Protein AF-A0A1W9SLX1-F1 (afdb_monomer)

Structure (mmCIF, N/CA/C/O backbone):
data_AF-A0A1W9SLX1-F1
#
_entry.id   AF-A0A1W9SLX1-F1
#
loop_
_atom_site.group_PDB
_atom_site.id
_atom_site.type_symbol
_atom_site.label_atom_id
_atom_site.label_alt_id
_atom_site.label_comp_id
_atom_site.label_asym_id
_atom_site.label_entity_id
_atom_site.label_seq_id
_atom_site.pdbx_PDB_ins_code
_atom_site.Cartn_x
_atom_site.Cartn_y
_atom_site.Cartn_z
_atom_sit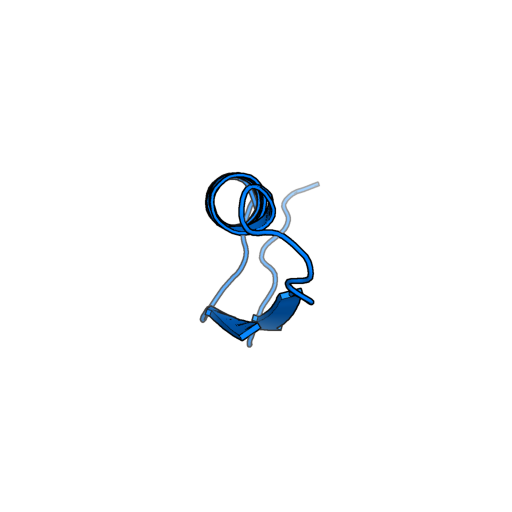e.occupancy
_atom_site.B_iso_or_equiv
_atom_site.auth_seq_id
_atom_site.auth_comp_id
_atom_site.auth_asym_id
_atom_site.auth_atom_id
_atom_site.pdbx_PDB_model_num
ATOM 1 N N . MET A 1 1 ? -8.994 -3.621 4.710 1.00 94.00 1 MET A N 1
ATOM 2 C CA . MET A 1 1 ? -9.287 -2.922 3.448 1.00 94.00 1 MET A CA 1
ATOM 3 C C . MET A 1 1 ? -8.155 -3.179 2.472 1.00 94.00 1 MET A C 1
ATOM 5 O O . MET A 1 1 ? -7.003 -3.111 2.888 1.00 94.00 1 MET A O 1
ATOM 9 N N . LEU A 1 2 ? -8.487 -3.509 1.225 1.00 97.00 2 LEU A N 1
ATOM 10 C CA . LEU A 1 2 ? -7.524 -3.735 0.151 1.00 97.00 2 LEU A CA 1
ATOM 11 C C . LEU A 1 2 ? -7.510 -2.504 -0.759 1.00 97.00 2 LEU A C 1
ATOM 13 O O . LEU A 1 2 ? -8.547 -2.153 -1.315 1.00 97.00 2 LEU A O 1
ATOM 17 N N . LEU A 1 3 ? -6.357 -1.852 -0.870 1.00 97.12 3 LEU A N 1
ATOM 18 C CA . LEU A 1 3 ? -6.104 -0.791 -1.838 1.00 97.12 3 LEU A CA 1
ATOM 19 C C . LEU A 1 3 ? -5.475 -1.426 -3.075 1.00 97.12 3 LEU A C 1
ATOM 21 O O . LEU A 1 3 ? -4.505 -2.176 -2.953 1.00 97.12 3 LEU A O 1
ATOM 25 N N . ILE A 1 4 ? -6.059 -1.161 -4.238 1.00 96.75 4 ILE A N 1
ATOM 26 C CA . ILE A 1 4 ? -5.605 -1.701 -5.518 1.00 96.75 4 ILE A CA 1
ATOM 27 C C . ILE A 1 4 ? -5.230 -0.523 -6.400 1.00 96.75 4 ILE A C 1
ATOM 29 O O . ILE A 1 4 ? -6.036 0.392 -6.556 1.00 96.75 4 ILE A O 1
ATOM 33 N N . ASP A 1 5 ? -4.024 -0.565 -6.951 1.00 95.69 5 ASP A N 1
ATOM 34 C CA . ASP A 1 5 ? -3.505 0.460 -7.854 1.00 95.69 5 ASP A CA 1
ATOM 35 C C . ASP A 1 5 ? -2.821 -0.199 -9.051 1.00 95.69 5 ASP A C 1
ATOM 37 O O . ASP A 1 5 ? -2.248 -1.284 -8.917 1.00 95.69 5 ASP A O 1
ATOM 41 N N . ASP A 1 6 ? -2.865 0.418 -10.226 1.00 96.06 6 ASP A N 1
ATOM 42 C CA . ASP A 1 6 ? -2.232 -0.153 -11.415 1.00 96.06 6 ASP A CA 1
ATOM 43 C C . ASP A 1 6 ? -0.701 -0.079 -11.315 1.00 96.06 6 ASP A C 1
ATOM 45 O O . ASP A 1 6 ? -0.029 -1.111 -11.413 1.00 96.06 6 ASP A O 1
ATOM 49 N N . VAL A 1 7 ? -0.151 1.104 -11.034 1.00 95.88 7 VAL A N 1
ATOM 50 C CA . VAL A 1 7 ? 1.290 1.347 -10.945 1.00 95.88 7 VAL A CA 1
ATOM 51 C C . VAL A 1 7 ? 1.633 2.257 -9.769 1.00 95.88 7 VAL A C 1
ATOM 53 O O . VAL A 1 7 ? 1.312 3.443 -9.757 1.00 95.88 7 VAL A O 1
ATOM 56 N N . ILE A 1 8 ? 2.423 1.748 -8.825 1.00 96.06 8 ILE A N 1
ATOM 57 C CA . ILE A 1 8 ? 3.013 2.585 -7.776 1.00 96.06 8 ILE A CA 1
ATOM 58 C C . ILE A 1 8 ? 4.301 3.225 -8.303 1.00 96.06 8 ILE A C 1
ATOM 60 O O . ILE A 1 8 ? 5.236 2.524 -8.678 1.00 96.06 8 ILE A O 1
ATOM 64 N N . THR A 1 9 ? 4.380 4.558 -8.304 1.00 94.44 9 THR A N 1
ATOM 65 C CA . THR A 1 9 ? 5.602 5.298 -8.676 1.00 94.44 9 THR A CA 1
ATOM 66 C C . THR A 1 9 ? 6.444 5.645 -7.440 1.00 94.44 9 THR A C 1
ATOM 68 O O . THR A 1 9 ? 7.047 4.768 -6.830 1.00 94.44 9 THR A O 1
ATOM 71 N N . THR A 1 10 ? 6.445 6.907 -6.998 1.00 94.62 10 THR A N 1
ATOM 72 C CA . THR A 1 10 ? 7.099 7.348 -5.749 1.00 94.62 10 THR A CA 1
ATOM 73 C C . THR A 1 10 ? 6.374 6.854 -4.495 1.00 94.62 10 THR A C 1
ATOM 75 O O . THR A 1 10 ? 6.906 6.949 -3.393 1.00 94.62 10 THR A O 1
ATOM 78 N N . GLY A 1 11 ? 5.137 6.372 -4.645 1.00 93.75 11 GLY A N 1
ATOM 79 C CA . GLY A 1 11 ? 4.284 5.938 -3.542 1.00 93.75 11 GLY A CA 1
ATOM 80 C C . GLY A 1 11 ? 3.653 7.075 -2.734 1.00 93.75 11 GLY A C 1
ATOM 81 O O . GLY A 1 11 ? 2.909 6.784 -1.802 1.00 93.75 11 GL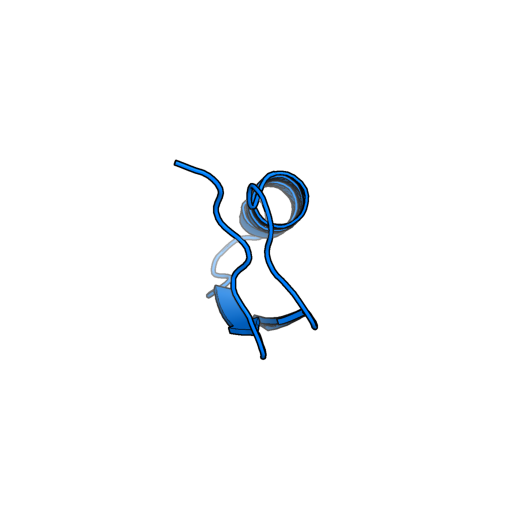Y A O 1
ATOM 82 N N . SER A 1 12 ? 3.877 8.348 -3.086 1.00 95.00 12 SER A N 1
ATOM 83 C CA . SER A 1 12 ? 3.355 9.495 -2.323 1.00 95.00 12 SER A CA 1
ATOM 84 C C . SER A 1 12 ? 1.829 9.484 -2.211 1.00 95.00 12 SER A C 1
ATOM 86 O O . SER A 1 12 ? 1.292 9.633 -1.117 1.00 95.00 12 SER A O 1
ATOM 88 N N . THR A 1 13 ? 1.125 9.222 -3.313 1.00 94.50 13 THR A N 1
ATOM 89 C CA . THR A 1 13 ? -0.341 9.114 -3.3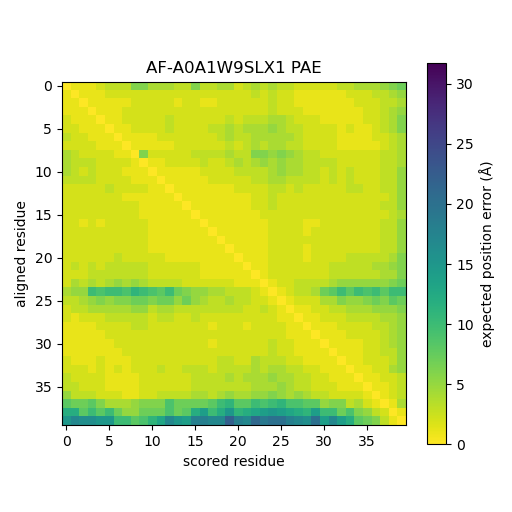14 1.00 94.50 13 THR A CA 1
ATOM 90 C C . THR A 1 1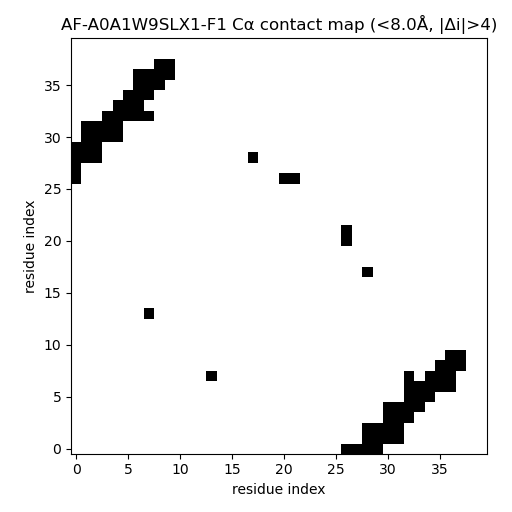3 ? -0.825 7.986 -2.402 1.00 94.50 13 THR A C 1
ATOM 92 O O . THR A 1 13 ? -1.728 8.185 -1.592 1.00 94.50 13 THR A O 1
ATOM 95 N N . MET A 1 14 ? -0.186 6.813 -2.476 1.00 96.19 14 MET A N 1
ATOM 96 C CA . MET A 1 14 ? -0.549 5.657 -1.653 1.00 96.19 14 MET A CA 1
ATOM 97 C C . MET A 1 14 ? -0.326 5.939 -0.160 1.00 96.19 14 MET A C 1
ATOM 99 O O . MET A 1 14 ? -1.161 5.573 0.665 1.00 96.19 14 MET A O 1
ATOM 103 N N . ILE A 1 15 ? 0.758 6.639 0.191 1.00 96.00 15 ILE A N 1
ATOM 104 C CA . ILE A 1 15 ? 1.061 7.048 1.569 1.00 96.00 15 ILE A CA 1
ATOM 105 C C . ILE A 1 15 ? -0.034 7.969 2.120 1.00 96.00 15 ILE A C 1
ATOM 107 O O . ILE A 1 15 ? -0.531 7.730 3.220 1.00 96.00 15 ILE A O 1
ATOM 111 N N . GLU A 1 16 ? -0.467 8.975 1.358 1.00 97.44 16 GLU A N 1
ATOM 112 C CA . GLU A 1 16 ? -1.531 9.890 1.793 1.00 97.44 16 GLU A CA 1
ATOM 113 C C . GLU A 1 16 ? -2.879 9.178 1.985 1.00 97.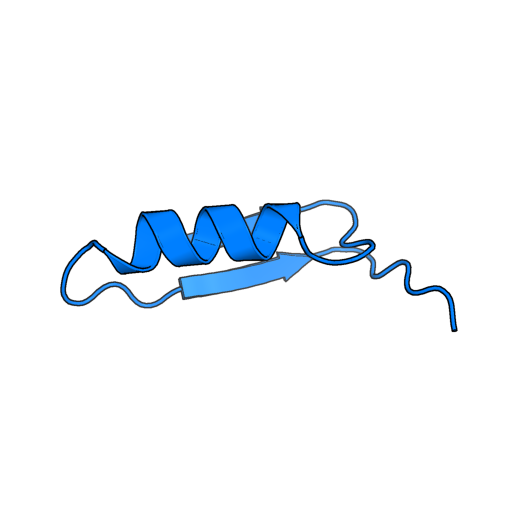44 16 GLU A C 1
ATOM 115 O O . GLU A 1 16 ? -3.588 9.417 2.973 1.00 97.44 16 GLU A O 1
ATOM 120 N N . CYS A 1 17 ? -3.215 8.237 1.097 1.00 95.75 17 CYS A N 1
ATOM 121 C CA . CYS A 1 17 ? -4.391 7.387 1.259 1.00 95.75 17 CYS A CA 1
ATOM 122 C C . CYS A 1 17 ? -4.294 6.552 2.542 1.00 95.75 17 CYS A C 1
ATOM 124 O O . CYS A 1 17 ? -5.196 6.602 3.383 1.00 95.75 17 CYS A O 1
ATOM 126 N N . VAL A 1 18 ? -3.188 5.826 2.731 1.00 96.75 18 VAL A N 1
ATOM 127 C CA . VAL A 1 18 ? -2.952 4.991 3.918 1.00 96.75 18 VAL A CA 1
A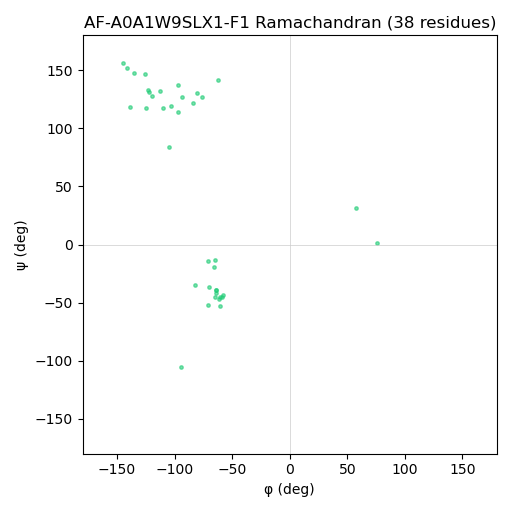TOM 128 C C . VAL A 1 18 ? -3.012 5.823 5.197 1.00 96.75 18 VAL A C 1
ATOM 130 O O . VAL A 1 18 ? -3.662 5.399 6.151 1.00 96.75 18 VAL A O 1
ATOM 133 N N . ASN A 1 19 ? -2.412 7.014 5.224 1.00 96.38 19 ASN A N 1
ATOM 134 C CA . ASN A 1 19 ? -2.426 7.912 6.383 1.00 96.38 19 ASN A CA 1
ATOM 135 C C . ASN A 1 19 ? -3.835 8.395 6.720 1.00 96.38 19 ASN A C 1
ATOM 137 O O . ASN A 1 19 ? -4.227 8.433 7.887 1.00 96.38 19 ASN A O 1
ATOM 141 N N . THR A 1 20 ? -4.621 8.742 5.703 1.00 96.88 20 THR A N 1
ATOM 142 C CA . THR A 1 20 ? -6.011 9.169 5.887 1.00 96.88 20 THR A CA 1
ATOM 143 C C . THR A 1 20 ? -6.861 8.032 6.445 1.00 96.88 20 THR A C 1
ATOM 145 O O . THR A 1 20 ? -7.600 8.222 7.409 1.00 96.88 20 THR A O 1
ATOM 148 N N . ILE A 1 21 ? -6.701 6.834 5.891 1.00 96.00 21 ILE A N 1
ATOM 149 C CA . ILE A 1 21 ? -7.432 5.631 6.291 1.00 96.00 21 ILE A CA 1
ATOM 150 C C . ILE A 1 21 ? -7.001 5.139 7.676 1.00 96.00 21 ILE A C 1
ATOM 152 O O . ILE A 1 21 ? -7.840 4.694 8.452 1.00 96.00 21 ILE A O 1
ATOM 156 N N . SER A 1 22 ? -5.717 5.245 8.022 1.00 94.81 22 SER A N 1
ATOM 157 C CA . SER A 1 22 ? -5.178 4.790 9.313 1.00 94.81 22 SER A CA 1
ATOM 158 C C . SER A 1 22 ? -5.738 5.569 10.507 1.00 94.81 22 SER A C 1
ATOM 160 O O . SER A 1 22 ? -5.622 5.115 11.643 1.00 94.81 22 SER A O 1
ATOM 162 N N . LYS A 1 23 ? -6.399 6.712 10.273 1.00 96.50 23 LYS A N 1
ATOM 163 C CA . LYS A 1 23 ? -7.165 7.434 11.304 1.00 96.50 23 LYS A CA 1
ATOM 164 C C . LYS A 1 23 ? -8.390 6.641 11.785 1.00 96.50 23 LYS A C 1
ATOM 166 O O . LYS A 1 23 ? -8.910 6.915 12.865 1.00 96.50 23 LYS A O 1
ATOM 171 N N . LEU A 1 24 ? -8.851 5.653 11.015 1.00 95.31 24 LEU A N 1
ATOM 172 C CA . LEU A 1 24 ? -9.920 4.737 11.404 1.00 95.31 24 LEU A CA 1
ATOM 173 C C . LEU A 1 24 ? -9.386 3.689 12.391 1.00 95.31 24 LEU A C 1
ATOM 175 O O . LEU A 1 24 ? -8.416 2.981 12.114 1.00 95.31 24 LEU A O 1
ATOM 179 N N . LYS A 1 25 ? -10.047 3.532 13.544 1.00 91.62 25 LYS A N 1
ATOM 180 C CA . LYS A 1 25 ? -9.655 2.520 14.538 1.00 91.62 25 LYS A CA 1
ATOM 181 C C . LYS A 1 25 ? -9.779 1.103 13.966 1.00 91.62 25 LYS A C 1
ATOM 183 O O . LYS A 1 25 ? -10.737 0.791 13.267 1.00 91.62 25 LYS A O 1
ATOM 188 N N . ASN A 1 26 ? -8.825 0.240 14.327 1.00 93.06 26 ASN A N 1
ATOM 189 C CA . ASN A 1 26 ? -8.823 -1.199 14.030 1.00 93.06 26 ASN A CA 1
ATOM 190 C C . ASN A 1 26 ? -8.898 -1.565 12.529 1.00 93.06 26 ASN A C 1
ATOM 192 O O . ASN A 1 26 ? -9.451 -2.600 12.159 1.00 93.06 26 ASN A O 1
ATOM 196 N N . THR A 1 27 ? -8.341 -0.728 11.650 1.00 93.19 27 THR A N 1
ATOM 197 C CA . THR A 1 27 ? -8.342 -0.991 10.204 1.00 93.19 27 THR A CA 1
ATOM 198 C C . THR A 1 27 ? -7.021 -1.617 9.768 1.00 93.19 27 THR A C 1
ATOM 200 O O . THR A 1 27 ? -5.978 -0.974 9.809 1.00 93.19 27 THR A O 1
ATOM 203 N N . LYS A 1 28 ? -7.055 -2.874 9.307 1.00 95.75 28 LYS A N 1
ATOM 204 C CA . LYS A 1 28 ? -5.928 -3.476 8.575 1.00 95.75 28 LYS A CA 1
ATOM 205 C C . LYS A 1 28 ? -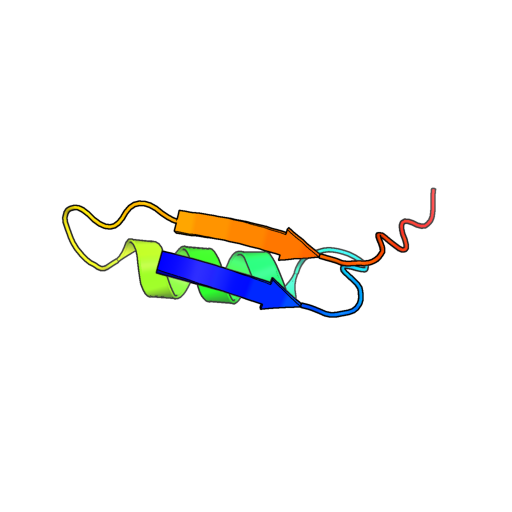5.954 -3.015 7.124 1.00 95.75 28 LYS A C 1
ATOM 207 O O . LYS A 1 28 ? -6.996 -3.115 6.471 1.00 95.75 28 LYS A O 1
ATOM 212 N N . ILE A 1 29 ? -4.817 -2.549 6.621 1.00 96.88 29 ILE A N 1
ATOM 213 C CA . ILE A 1 29 ? -4.656 -2.086 5.243 1.00 96.88 29 ILE A CA 1
ATOM 214 C C . ILE A 1 29 ? -3.719 -3.056 4.522 1.00 96.88 29 ILE A C 1
ATOM 216 O O . ILE A 1 29 ? -2.672 -3.424 5.049 1.00 96.88 29 ILE A O 1
ATOM 220 N N . SER A 1 30 ? -4.118 -3.489 3.333 1.00 97.25 30 SER A N 1
ATOM 221 C CA . SER A 1 30 ? -3.302 -4.285 2.416 1.00 97.25 30 SER A CA 1
ATOM 222 C C . SER A 1 30 ? -3.263 -3.572 1.073 1.00 97.25 30 SER A C 1
ATOM 224 O O . SER A 1 30 ? -4.244 -2.929 0.702 1.00 97.25 30 SER A O 1
ATOM 226 N N . ILE A 1 31 ? -2.144 -3.674 0.363 1.00 96.88 31 ILE A N 1
ATOM 227 C CA . ILE A 1 31 ? -1.931 -3.003 -0.920 1.00 96.88 31 ILE A CA 1
ATOM 228 C C . ILE A 1 31 ? -1.611 -4.075 -1.959 1.00 96.88 31 ILE A C 1
ATOM 230 O O . ILE A 1 31 ? -0.766 -4.935 -1.711 1.00 96.88 31 ILE A O 1
ATOM 234 N N . ALA A 1 32 ? -2.287 -4.022 -3.102 1.00 97.44 32 ALA A N 1
ATOM 235 C CA . ALA A 1 32 ? -1.980 -4.822 -4.278 1.00 97.44 32 ALA A CA 1
ATOM 236 C C . ALA A 1 32 ? -1.730 -3.888 -5.464 1.00 97.44 32 ALA A C 1
ATOM 238 O O . ALA A 1 32 ? -2.507 -2.966 -5.701 1.00 97.44 32 ALA A O 1
ATOM 239 N N . THR A 1 33 ? -0.653 -4.126 -6.208 1.00 97.00 33 THR A N 1
ATOM 240 C CA . THR A 1 33 ? -0.354 -3.369 -7.426 1.00 97.00 33 THR A CA 1
ATOM 241 C C . THR A 1 33 ? 0.222 -4.267 -8.506 1.00 97.00 33 THR A C 1
ATOM 243 O O . THR A 1 33 ? 0.825 -5.296 -8.196 1.00 97.00 33 THR A O 1
ATOM 246 N N . ILE A 1 34 ? 0.002 -3.893 -9.767 1.00 97.75 34 ILE A N 1
ATOM 247 C CA . ILE A 1 34 ? 0.471 -4.657 -10.926 1.00 97.75 34 ILE A CA 1
ATOM 248 C C . ILE A 1 34 ? 1.938 -4.328 -11.219 1.00 97.75 34 ILE A C 1
ATOM 250 O O . ILE A 1 34 ? 2.695 -5.219 -11.605 1.00 97.75 34 ILE A O 1
ATOM 254 N N . ALA A 1 35 ? 2.364 -3.080 -11.006 1.00 95.94 35 ALA A N 1
ATOM 255 C CA . ALA A 1 35 ? 3.742 -2.669 -11.244 1.00 95.94 35 ALA A CA 1
ATOM 256 C C . ALA A 1 35 ? 4.237 -1.620 -10.242 1.00 95.94 35 ALA A C 1
ATOM 258 O O . ALA A 1 35 ? 3.471 -0.854 -9.663 1.00 95.94 35 ALA A O 1
ATOM 259 N N . VAL A 1 36 ? 5.560 -1.564 -10.077 1.00 96.25 36 VAL A N 1
ATOM 260 C CA . VAL A 1 36 ? 6.238 -0.528 -9.294 1.00 96.25 36 VAL A CA 1
ATOM 261 C C . VAL A 1 36 ? 7.283 0.148 -10.175 1.00 96.25 36 VAL A C 1
ATOM 263 O O . VAL A 1 36 ? 8.229 -0.491 -10.630 1.00 96.25 36 VAL A O 1
ATOM 266 N N . ALA A 1 37 ? 7.110 1.443 -10.418 1.00 95.19 37 ALA A N 1
ATOM 267 C CA . ALA A 1 37 ? 7.995 2.276 -11.219 1.00 95.19 37 ALA A CA 1
ATOM 268 C C . ALA A 1 37 ? 8.827 3.189 -10.306 1.00 95.19 37 ALA A C 1
ATOM 270 O O . ALA A 1 37 ? 8.492 4.352 -10.075 1.00 95.19 37 ALA A O 1
ATOM 271 N N . VAL A 1 38 ? 9.928 2.646 -9.789 1.00 88.69 38 VAL A N 1
ATOM 272 C CA . VAL A 1 38 ? 10.901 3.388 -8.976 1.00 88.69 38 VAL A CA 1
ATOM 273 C C . VAL A 1 38 ? 12.071 3.865 -9.834 1.00 88.69 38 VAL A C 1
ATOM 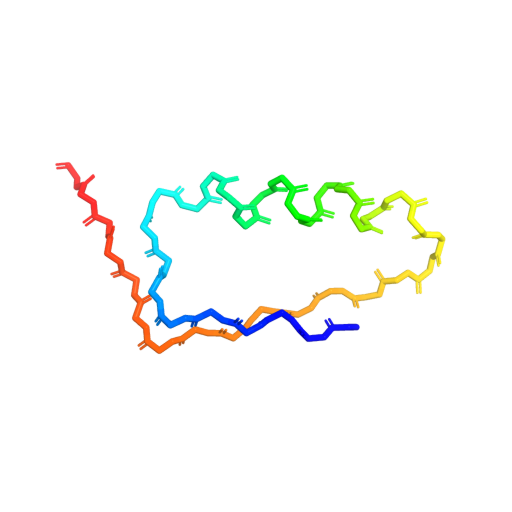275 O O . VAL A 1 38 ? 12.582 3.127 -10.675 1.00 88.69 38 VAL A O 1
ATOM 278 N N . LYS A 1 39 ? 12.499 5.112 -9.626 1.00 81.19 39 LYS A N 1
ATOM 279 C CA . LYS A 1 39 ? 13.686 5.686 -10.269 1.00 81.19 39 LYS A CA 1
ATOM 280 C C . LYS A 1 39 ? 14.764 5.870 -9.199 1.00 81.19 39 LYS A C 1
ATOM 282 O O . LYS A 1 39 ? 14.512 6.591 -8.235 1.00 81.19 39 LYS A O 1
ATOM 287 N N . PHE A 1 40 ? 15.889 5.170 -9.353 1.00 65.62 40 PHE A N 1
ATOM 288 C CA . PHE A 1 40 ? 17.088 5.329 -8.520 1.00 65.62 40 PHE A CA 1
ATOM 289 C C . PHE A 1 40 ? 17.889 6.560 -8.946 1.00 65.62 40 PHE A C 1
ATOM 291 O O . PHE A 1 40 ? 17.895 6.856 -10.167 1.00 65.62 40 PHE A O 1
#

Radius of gyration: 11.06 Å; Cα contacts (8 Å, |Δi|>4): 40; chains: 1; bounding box: 27×15×26 Å

Foldseek 3Di:
DEAEDAEAEVCPVVVVVCVVCVVDPPDDYHYDYNYYHYDD

Mean predicted aligned error: 2.92 Å

pLDDT: mean 94.46, std 5.41, range [65.62, 97.75]

Solvent-accessible surface area (backbone atoms only — not comparable to full-atom values): 2607 Å² total; per-residue (Å²): 88,79,48,76,48,67,64,41,49,91,42,62,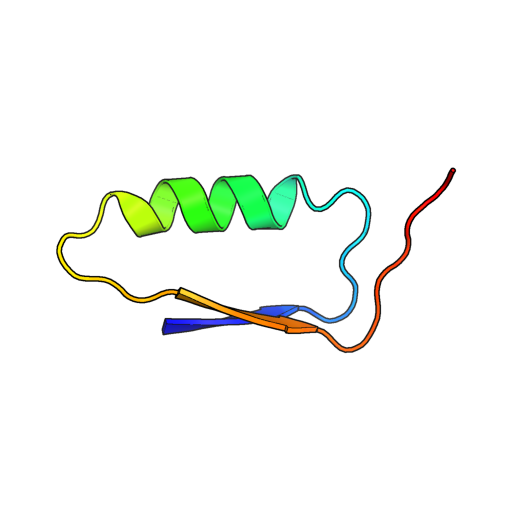70,59,50,54,51,49,57,61,55,62,73,44,84,94,65,61,79,47,79,50,64,80,41,75,58,74,84,133

Secondary structure (DSSP, 8-state):
-EEEEEEESSSHHHHHHHHHHHTSTT---EEEEEEE----

Nearest PDB structures (foldseek):
  4twb-assembly3_E  TM=8.208E-01  e=8.369E-01  Saccharolobus solfataricus
  2h08-assembly1_A  TM=8.451E-01  e=9.645E-01  Homo sapiens
  2h07-assembly1_A  TM=8.476E-01  e=3.987E+00  Homo sapiens
  2h06-assembly1_A  TM=8.396E-01  e=8.701E+00  Homo sapiens
  3puk-assembly1_A  TM=5.103E-01  e=5.684E+00  Mus musculus

Sequence (40 aa):
MLLIDDVITTGSTMIECVNTISKLKNTKISIATIAVAVKF